Protein AF-A0A5B7BVN1-F1 (afdb_monomer_lite)

Sequence (104 aa):
LMRDLCLRKAKEEDFLQIIHLPDDTTTSSVRRIRRCSIHLHEDYVDTSSLLWEQEECSRLRSLLFFSPQEYEKEVKIMFHNFKLLRVLDLKGFVFPAAGNYQEQ

Foldseek 3Di:
DVVVVVVVVCVVQLEEEEAEPPVRPDPPACLRYAEYEYEYDQPDDDLVPLPDDLNRQQNYAYYHYDDPELDPDDNPDVCVSHPRHDYYHHHNYDDPPPDDPPDD

Structure (mmCIF, N/CA/C/O backbone):
data_AF-A0A5B7BVN1-F1
#
_entry.id   AF-A0A5B7BVN1-F1
#
loop_
_atom_site.group_PDB
_atom_site.id
_atom_site.type_symbol
_atom_site.label_atom_id
_atom_site.label_alt_id
_atom_site.label_comp_id
_atom_site.label_asym_id
_atom_site.label_entity_id
_atom_site.label_seq_id
_atom_site.pdbx_PDB_ins_code
_atom_site.Cartn_x
_atom_site.Cartn_y
_atom_site.Cartn_z
_atom_site.occupancy
_atom_site.B_iso_or_equiv
_atom_site.auth_seq_id
_atom_site.auth_comp_id
_atom_site.auth_asym_id
_atom_site.auth_atom_id
_atom_site.pdbx_PDB_model_num
ATOM 1 N N . LEU A 1 1 ? -7.865 19.292 -4.113 1.00 88.81 1 LEU A N 1
ATOM 2 C CA . LEU A 1 1 ? -8.889 19.774 -3.148 1.00 88.81 1 LEU A CA 1
ATOM 3 C C . LEU A 1 1 ? -9.539 18.629 -2.367 1.00 88.81 1 LEU A C 1
ATOM 5 O O . LEU A 1 1 ? -9.143 18.429 -1.228 1.00 88.81 1 LEU A O 1
ATOM 9 N N . MET A 1 2 ? -10.469 17.843 -2.934 1.00 95.94 2 MET A N 1
ATOM 10 C CA . MET A 1 2 ? -11.119 16.746 -2.180 1.00 95.94 2 MET A CA 1
ATOM 11 C C . MET A 1 2 ? -10.152 15.616 -1.810 1.00 95.94 2 MET A C 1
ATOM 13 O O . MET A 1 2 ? -10.148 15.164 -0.671 1.00 95.94 2 MET A O 1
ATOM 17 N N . ARG A 1 3 ? -9.279 15.216 -2.745 1.00 92.88 3 ARG A N 1
ATOM 18 C CA . ARG A 1 3 ? -8.248 14.197 -2.501 1.00 92.88 3 ARG A CA 1
ATOM 19 C C . ARG A 1 3 ? -7.394 14.541 -1.283 1.00 92.88 3 ARG A C 1
ATOM 21 O O . ARG A 1 3 ? -7.267 13.733 -0.373 1.00 92.88 3 ARG A O 1
ATOM 28 N N . ASP A 1 4 ? -6.852 15.751 -1.252 1.00 92.56 4 ASP A N 1
ATOM 29 C CA . ASP A 1 4 ? -5.895 16.166 -0.223 1.00 92.56 4 ASP A CA 1
ATOM 30 C C . ASP A 1 4 ? -6.574 16.311 1.149 1.00 92.56 4 ASP A C 1
ATOM 32 O O . ASP A 1 4 ? -5.964 16.032 2.178 1.00 92.56 4 ASP A O 1
ATOM 36 N N . LEU A 1 5 ? -7.860 16.689 1.177 1.00 94.00 5 LEU A N 1
ATOM 37 C CA . LEU A 1 5 ? -8.677 16.670 2.392 1.00 94.00 5 LEU A CA 1
ATOM 38 C C . LEU A 1 5 ? -8.908 15.237 2.900 1.00 94.00 5 LEU A C 1
ATOM 40 O O . LEU A 1 5 ? -8.719 14.973 4.087 1.00 94.00 5 LEU A O 1
ATOM 44 N N . CYS A 1 6 ? -9.279 14.311 2.012 1.00 92.31 6 CYS A N 1
ATOM 45 C CA . CYS A 1 6 ? -9.489 12.906 2.359 1.00 92.31 6 CYS A CA 1
ATOM 46 C C . CYS A 1 6 ? -8.207 12.239 2.865 1.00 92.31 6 CYS A C 1
ATOM 48 O O . CYS A 1 6 ? -8.252 11.540 3.872 1.00 92.31 6 CYS A O 1
ATOM 50 N N . LEU A 1 7 ? -7.069 12.477 2.206 1.00 89.75 7 LEU A N 1
ATOM 51 C CA . LEU A 1 7 ? -5.773 11.935 2.624 1.00 89.75 7 LEU A CA 1
ATOM 52 C C . LEU A 1 7 ? -5.375 12.440 4.011 1.00 89.75 7 LEU A C 1
ATOM 54 O O . LEU A 1 7 ? -4.920 11.662 4.847 1.00 89.75 7 LEU A O 1
ATOM 58 N N . ARG A 1 8 ? -5.617 13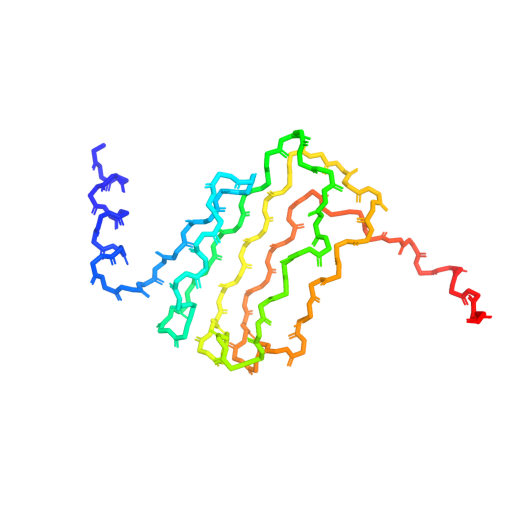.724 4.290 1.00 89.94 8 ARG A N 1
ATOM 59 C CA . ARG A 1 8 ? -5.351 14.309 5.607 1.00 89.94 8 ARG A CA 1
ATOM 60 C C . ARG A 1 8 ? -6.192 13.652 6.700 1.00 89.94 8 ARG A C 1
ATOM 62 O O . ARG A 1 8 ? -5.642 13.222 7.706 1.00 89.94 8 ARG A O 1
ATOM 69 N N . LYS A 1 9 ? -7.499 13.489 6.466 1.00 92.00 9 LYS A N 1
ATOM 70 C CA . LYS A 1 9 ? -8.397 12.789 7.398 1.00 92.00 9 LYS A CA 1
ATOM 71 C C . LYS A 1 9 ? -8.045 11.318 7.572 1.00 92.00 9 LYS A C 1
ATOM 73 O O . LYS A 1 9 ? -8.096 10.805 8.681 1.00 92.00 9 LYS A O 1
ATOM 78 N N . ALA A 1 10 ? -7.640 10.646 6.500 1.00 88.75 10 ALA A N 1
ATOM 79 C CA . ALA A 1 10 ? -7.210 9.259 6.577 1.00 88.75 10 ALA A CA 1
ATOM 80 C C . ALA A 1 10 ? -5.941 9.088 7.428 1.00 88.75 10 ALA A C 1
ATOM 82 O O . ALA A 1 10 ? -5.833 8.088 8.135 1.00 88.75 10 ALA A O 1
ATOM 83 N N . LYS A 1 11 ? -5.024 10.065 7.387 1.00 84.69 11 LYS A N 1
ATOM 84 C CA . LYS A 1 11 ? -3.829 10.105 8.238 1.00 84.69 11 LYS A CA 1
ATOM 85 C C . LYS A 1 11 ? -4.164 10.399 9.705 1.00 84.69 11 LYS A C 1
ATOM 87 O O . LYS A 1 11 ? -3.597 9.753 10.572 1.00 84.69 11 LYS A O 1
ATOM 92 N N . GLU A 1 12 ? -5.086 11.327 9.982 1.00 87.31 12 GLU A N 1
ATOM 93 C CA . GLU A 1 12 ? -5.562 11.626 11.352 1.00 87.31 12 GLU A CA 1
ATOM 94 C C . GLU A 1 12 ? -6.190 10.395 12.040 1.00 87.31 12 GLU A C 1
ATOM 96 O O . GLU A 1 12 ? -6.037 10.215 13.243 1.00 87.31 12 GLU A O 1
ATOM 101 N N . GLU A 1 13 ? -6.866 9.534 11.273 1.00 87.25 13 GLU A N 1
ATOM 102 C CA . GLU A 1 13 ? -7.626 8.379 11.779 1.00 87.25 13 GLU A CA 1
ATOM 103 C C . GLU A 1 13 ? -6.876 7.030 11.677 1.00 87.25 13 GLU A C 1
ATOM 105 O O . GLU A 1 13 ? -7.489 5.971 11.844 1.00 87.25 13 GLU A O 1
ATOM 110 N N . ASP A 1 14 ? -5.577 7.025 11.339 1.00 81.38 14 ASP A N 1
ATOM 111 C CA . ASP A 1 14 ? -4.781 5.813 11.042 1.00 81.38 14 ASP A CA 1
ATOM 112 C C . ASP A 1 14 ? -5.462 4.865 10.025 1.00 81.38 14 ASP A C 1
ATOM 114 O O . ASP A 1 14 ? -5.348 3.633 10.068 1.00 81.38 14 ASP A O 1
ATOM 118 N N . PHE A 1 15 ? -6.254 5.423 9.112 1.00 85.25 15 PHE A N 1
ATOM 119 C CA . PHE A 1 15 ? -7.120 4.642 8.238 1.00 85.25 15 PHE A CA 1
ATOM 120 C C . PHE A 1 15 ? -6.376 4.084 7.024 1.00 85.25 15 PHE A C 1
ATOM 122 O O . PHE A 1 15 ? -6.603 2.931 6.638 1.00 85.25 15 PHE A O 1
ATOM 129 N N . LEU A 1 16 ? -5.516 4.913 6.427 1.00 86.62 16 LEU A N 1
ATOM 130 C CA . LEU A 1 16 ? -4.697 4.603 5.260 1.00 86.62 16 LEU A CA 1
ATOM 131 C C . LEU A 1 16 ? -3.287 5.159 5.470 1.00 86.62 16 LEU A C 1
ATOM 133 O O . LEU A 1 16 ? -3.136 6.352 5.727 1.00 86.62 16 LEU A O 1
ATOM 137 N N . GLN A 1 17 ? -2.279 4.312 5.285 1.00 86.38 17 GLN A N 1
ATOM 138 C CA . GLN A 1 17 ? -0.882 4.727 5.190 1.00 86.38 17 GLN A CA 1
ATOM 139 C C . GLN A 1 17 ? -0.398 4.572 3.753 1.00 86.38 17 GLN A C 1
ATOM 141 O O . GLN A 1 17 ? -0.669 3.558 3.110 1.00 86.38 17 GLN A O 1
ATOM 146 N N . ILE A 1 18 ? 0.296 5.590 3.261 1.00 86.56 18 ILE A N 1
ATOM 147 C CA . ILE A 1 18 ? 0.979 5.574 1.971 1.00 86.56 18 ILE A CA 1
ATOM 148 C C . ILE A 1 18 ? 2.466 5.639 2.296 1.00 86.56 18 ILE A C 1
ATOM 150 O O . ILE A 1 18 ? 2.862 6.506 3.071 1.00 86.56 18 ILE A O 1
ATOM 154 N N . ILE A 1 19 ? 3.232 4.689 1.770 1.00 83.56 19 ILE A N 1
ATOM 155 C CA . ILE A 1 19 ? 4.671 4.565 1.982 1.00 83.56 19 ILE A CA 1
ATOM 156 C C . ILE A 1 19 ? 5.339 4.657 0.613 1.00 83.56 19 ILE A C 1
ATOM 158 O O . ILE A 1 19 ? 5.033 3.863 -0.279 1.00 83.56 19 ILE A O 1
ATOM 162 N N . HIS A 1 20 ? 6.228 5.626 0.448 1.00 85.31 20 HIS A N 1
ATOM 163 C CA . HIS A 1 20 ? 7.048 5.812 -0.741 1.00 85.31 20 HIS A CA 1
ATOM 164 C C . HIS A 1 20 ? 8.458 5.310 -0.449 1.00 85.31 20 HIS A C 1
ATOM 166 O O . HIS A 1 20 ? 9.164 5.908 0.348 1.00 85.31 20 HIS A O 1
ATOM 172 N N . LEU A 1 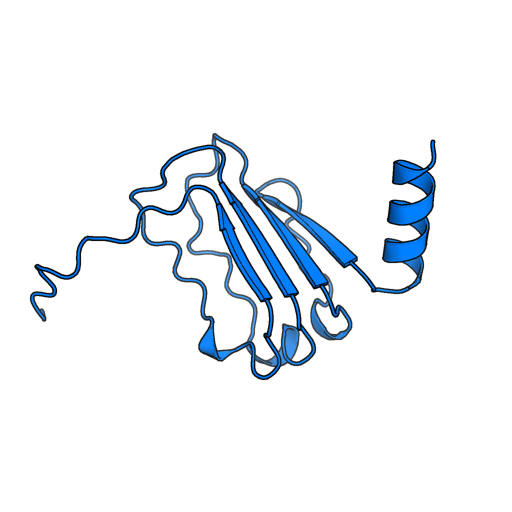21 ? 8.888 4.208 -1.058 1.00 77.94 21 LEU A N 1
ATOM 173 C CA . LEU A 1 21 ? 10.256 3.716 -0.885 1.00 77.94 21 LEU A CA 1
ATOM 174 C C . LEU A 1 21 ? 11.150 4.251 -2.006 1.00 77.94 21 LEU A C 1
ATOM 176 O O . LEU A 1 21 ? 10.722 4.204 -3.161 1.00 77.94 21 LEU A O 1
ATOM 180 N N . PRO A 1 22 ? 12.387 4.694 -1.704 1.00 71.81 22 PRO A N 1
ATOM 181 C CA . PRO A 1 22 ? 13.089 4.598 -0.411 1.00 71.81 22 PRO A CA 1
ATOM 182 C C . PRO A 1 22 ? 12.825 5.738 0.590 1.00 71.81 22 PRO A C 1
ATOM 184 O O . PRO A 1 22 ? 13.321 5.665 1.713 1.00 71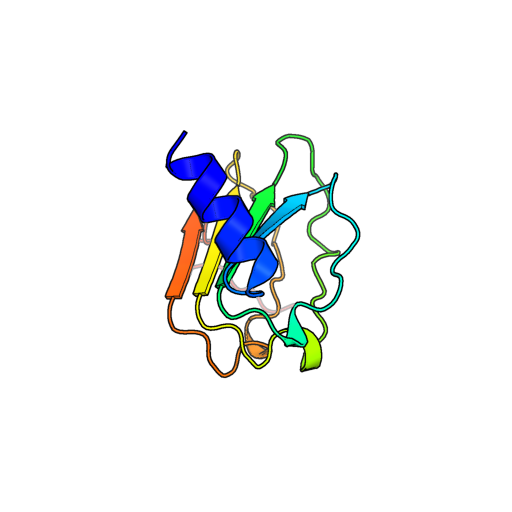.81 22 PRO A O 1
ATOM 187 N N . ASP A 1 23 ? 12.104 6.786 0.194 1.00 74.31 23 ASP A N 1
ATOM 188 C CA . ASP A 1 23 ? 12.008 8.047 0.946 1.00 74.31 23 ASP A CA 1
ATOM 189 C C . ASP A 1 23 ? 11.434 7.879 2.367 1.00 74.31 23 ASP A C 1
ATOM 191 O O . ASP A 1 23 ? 11.886 8.515 3.324 1.00 74.31 23 ASP A O 1
ATOM 195 N N . ASP A 1 24 ? 10.479 6.967 2.528 1.00 71.50 24 ASP A N 1
ATOM 196 C CA . ASP A 1 24 ? 9.816 6.646 3.782 1.00 71.50 24 ASP A CA 1
ATOM 197 C C . ASP A 1 24 ? 10.482 5.429 4.446 1.00 71.50 24 ASP A C 1
ATOM 199 O O . ASP A 1 24 ? 10.055 4.284 4.305 1.00 71.50 24 ASP A O 1
ATOM 203 N N . THR A 1 25 ? 11.531 5.684 5.231 1.00 58.09 25 THR A N 1
ATOM 204 C CA . THR A 1 25 ? 12.204 4.664 6.068 1.00 58.09 25 THR A CA 1
ATOM 205 C C . THR A 1 25 ? 11.509 4.423 7.409 1.00 58.09 25 THR A C 1
ATOM 207 O O . THR A 1 25 ? 11.822 3.473 8.125 1.00 58.09 25 THR A O 1
ATOM 210 N N . THR A 1 26 ? 10.550 5.276 7.774 1.00 53.34 26 THR A N 1
ATOM 211 C CA . THR A 1 26 ? 9.831 5.166 9.044 1.00 53.34 26 THR A CA 1
ATOM 212 C C . THR A 1 26 ? 8.553 4.357 8.863 1.00 53.34 26 THR A C 1
ATOM 214 O O . THR A 1 26 ? 7.463 4.894 8.669 1.00 53.34 26 THR A O 1
ATOM 217 N N . THR A 1 27 ? 8.659 3.039 9.030 1.00 57.09 27 THR A N 1
ATOM 218 C CA . THR A 1 27 ? 7.523 2.129 9.257 1.00 57.09 27 THR A CA 1
ATOM 219 C C . THR A 1 27 ? 6.924 2.339 10.650 1.00 57.09 27 THR A C 1
ATOM 221 O O . THR A 1 27 ? 6.650 1.387 11.373 1.00 57.09 27 THR A O 1
ATOM 224 N N . SER A 1 28 ? 6.732 3.598 11.067 1.00 50.53 28 SER A N 1
ATOM 225 C CA . SER A 1 28 ? 6.152 3.935 12.363 1.00 50.53 28 SER A CA 1
ATOM 226 C C . SER A 1 28 ? 4.759 3.317 12.459 1.00 50.53 28 SER A C 1
ATOM 228 O O . SER A 1 28 ? 3.776 3.832 11.932 1.00 50.53 28 SER A O 1
ATOM 230 N N . SER A 1 29 ? 4.732 2.156 13.111 1.00 54.94 29 SER A N 1
ATOM 231 C CA . SER A 1 29 ? 3.585 1.420 13.605 1.00 54.94 29 SER A CA 1
ATOM 232 C C . SER A 1 29 ? 2.461 1.208 12.585 1.00 54.94 29 SER A C 1
ATOM 234 O O . SER A 1 29 ? 1.337 1.685 12.760 1.00 54.94 29 SER A O 1
ATOM 236 N N . VAL A 1 30 ? 2.697 0.324 11.604 1.00 59.69 30 VAL A N 1
ATOM 237 C CA . VAL A 1 30 ? 1.607 -0.335 10.844 1.00 59.69 30 VAL A CA 1
ATOM 238 C C . VAL A 1 30 ? 0.592 -1.012 11.799 1.00 59.69 30 VAL A C 1
ATOM 240 O O . VAL A 1 30 ? -0.545 -1.291 11.415 1.00 59.69 30 VAL A O 1
ATOM 243 N N . ARG A 1 31 ? 0.944 -1.179 13.092 1.00 61.81 31 ARG A N 1
ATOM 244 C CA . ARG A 1 31 ? 0.170 -1.856 14.151 1.00 61.81 31 ARG A CA 1
ATOM 245 C C . ARG A 1 31 ? -1.281 -1.389 14.254 1.00 61.81 31 ARG A C 1
ATOM 247 O O . ARG A 1 31 ? -2.144 -2.173 14.653 1.00 61.81 31 ARG A O 1
ATOM 254 N N . ARG A 1 32 ? -1.582 -0.124 13.937 1.00 69.69 32 ARG A N 1
ATOM 255 C CA . ARG A 1 32 ? -2.952 0.431 14.003 1.00 69.69 32 ARG A CA 1
ATOM 256 C C . ARG A 1 32 ? -3.653 0.528 12.653 1.00 69.69 32 ARG A C 1
ATOM 258 O O . ARG A 1 32 ? -4.881 0.656 12.619 1.00 69.69 32 ARG A O 1
ATOM 265 N N . ILE A 1 33 ? -2.907 0.411 11.564 1.00 79.75 33 ILE A N 1
ATOM 266 C CA . ILE A 1 33 ? -3.386 0.747 10.234 1.00 79.75 33 ILE A CA 1
ATOM 267 C C . ILE A 1 33 ? -4.186 -0.402 9.635 1.00 79.75 33 ILE A C 1
ATOM 269 O O . ILE A 1 33 ? -3.861 -1.585 9.744 1.00 79.75 33 ILE A O 1
ATOM 273 N N . ARG A 1 34 ? -5.298 -0.037 8.994 1.00 85.19 34 ARG A N 1
ATOM 274 C CA . ARG A 1 34 ? -6.196 -1.003 8.348 1.00 85.19 34 ARG A CA 1
ATOM 275 C C . ARG A 1 34 ? -5.907 -1.165 6.862 1.00 85.19 34 ARG A C 1
ATOM 277 O O . ARG A 1 34 ? -6.262 -2.208 6.311 1.00 85.19 34 ARG A O 1
ATOM 284 N N . ARG A 1 35 ? -5.314 -0.155 6.218 1.00 89.00 35 ARG A N 1
ATOM 285 C CA . ARG A 1 35 ? -5.027 -0.129 4.779 1.00 89.00 35 ARG A CA 1
ATOM 286 C C . ARG A 1 35 ? -3.657 0.484 4.526 1.00 89.00 35 ARG A C 1
ATOM 288 O O . ARG A 1 35 ? -3.374 1.556 5.051 1.00 89.00 35 ARG A O 1
ATOM 295 N N . CYS A 1 36 ? -2.848 -0.157 3.699 1.00 87.00 36 CYS A N 1
ATOM 296 C CA . CYS A 1 36 ? -1.521 0.322 3.340 1.00 87.00 36 CYS A CA 1
ATOM 297 C C . CYS A 1 36 ? -1.371 0.339 1.817 1.00 87.00 36 CYS A C 1
ATOM 299 O O . CYS A 1 36 ? -1.880 -0.554 1.136 1.00 87.00 36 CYS A O 1
ATOM 301 N N . SER A 1 37 ? -0.697 1.364 1.305 1.00 88.44 37 SER A N 1
ATOM 302 C CA . SER A 1 37 ? -0.257 1.471 -0.081 1.00 88.44 37 SER A CA 1
ATOM 303 C C . SER A 1 37 ? 1.251 1.670 -0.096 1.00 88.44 37 SER A C 1
ATOM 305 O O . SER A 1 37 ? 1.739 2.612 0.523 1.00 88.44 37 SER A O 1
ATOM 307 N N . ILE A 1 38 ? 1.973 0.802 -0.794 1.00 85.31 38 ILE A N 1
ATOM 308 C CA . ILE A 1 38 ? 3.417 0.905 -0.994 1.00 85.31 38 ILE A CA 1
ATOM 309 C C . ILE A 1 38 ? 3.669 1.329 -2.433 1.00 85.31 38 ILE A C 1
ATOM 311 O O . ILE A 1 38 ? 3.150 0.710 -3.361 1.00 85.31 38 ILE A O 1
ATOM 315 N N . HIS A 1 39 ? 4.473 2.367 -2.609 1.00 85.69 39 HIS A N 1
ATOM 316 C CA . HIS A 1 39 ? 4.926 2.852 -3.903 1.00 85.69 39 HIS A CA 1
ATOM 317 C C . HIS A 1 39 ? 6.442 2.731 -3.960 1.00 85.69 39 HIS A C 1
ATOM 319 O O . HIS A 1 39 ? 7.137 3.355 -3.160 1.00 85.69 39 HIS A O 1
ATOM 325 N N . LEU A 1 40 ? 6.945 1.925 -4.890 1.00 79.62 40 LEU A N 1
ATOM 326 C CA . LEU A 1 40 ? 8.375 1.846 -5.154 1.00 79.62 40 LEU A CA 1
ATOM 327 C C . LEU A 1 40 ? 8.790 2.955 -6.119 1.00 79.62 40 LEU A C 1
ATOM 329 O O . LEU A 1 40 ? 8.107 3.212 -7.110 1.00 79.62 40 LEU A O 1
ATOM 333 N N . HIS A 1 41 ? 9.911 3.605 -5.831 1.00 79.19 41 HIS A N 1
ATOM 334 C CA . HIS A 1 41 ? 10.585 4.471 -6.786 1.00 79.19 41 HIS A CA 1
ATOM 335 C C . HIS A 1 41 ? 11.311 3.632 -7.847 1.00 79.19 41 HIS A C 1
ATOM 337 O O . HIS A 1 41 ? 11.796 2.542 -7.548 1.00 79.19 41 HIS A O 1
ATOM 343 N N . GLU A 1 42 ? 11.419 4.154 -9.072 1.00 74.06 42 GLU A N 1
ATOM 344 C CA . GLU A 1 42 ? 12.040 3.460 -10.214 1.00 74.06 42 GLU A CA 1
ATOM 345 C C . GLU A 1 42 ? 13.470 2.988 -9.911 1.00 74.06 42 GLU A C 1
ATOM 347 O O . GLU A 1 42 ? 13.838 1.865 -10.241 1.00 74.06 42 GLU A O 1
ATOM 352 N N . ASP A 1 43 ? 14.233 3.803 -9.184 1.00 69.25 43 ASP A N 1
ATOM 353 C CA . ASP A 1 43 ? 15.630 3.526 -8.829 1.00 69.25 43 ASP A CA 1
ATOM 354 C C . ASP A 1 43 ? 15.804 2.615 -7.599 1.00 69.25 43 ASP A C 1
ATOM 356 O O . ASP A 1 43 ? 16.927 2.385 -7.142 1.00 69.25 43 ASP A O 1
ATOM 360 N N . TYR A 1 44 ? 14.716 2.113 -7.004 1.00 67.06 44 TYR A N 1
ATOM 361 C CA . TYR A 1 44 ? 14.806 1.290 -5.801 1.00 67.06 44 TYR A CA 1
ATOM 362 C C . TYR A 1 44 ? 15.139 -0.167 -6.142 1.00 67.06 44 TYR A C 1
ATOM 364 O O . TYR A 1 44 ? 14.309 -0.917 -6.652 1.00 67.06 44 TYR A O 1
ATOM 372 N N . VAL A 1 45 ? 16.377 -0.573 -5.842 1.00 57.19 45 VAL A N 1
ATOM 373 C CA . VAL A 1 45 ? 16.931 -1.892 -6.210 1.00 57.19 45 VAL A CA 1
ATOM 374 C C . VAL A 1 45 ? 16.837 -2.927 -5.075 1.00 57.19 45 VAL A C 1
ATOM 376 O O . VAL A 1 45 ? 17.001 -4.122 -5.333 1.00 57.19 45 VAL A O 1
ATOM 379 N N . ASP A 1 46 ? 16.566 -2.505 -3.834 1.00 60.19 46 ASP A N 1
ATOM 380 C CA . ASP A 1 46 ? 16.643 -3.369 -2.647 1.00 60.19 46 ASP A CA 1
ATOM 381 C C . ASP A 1 46 ? 15.313 -3.512 -1.897 1.00 60.19 46 ASP A C 1
ATOM 383 O O . ASP A 1 46 ? 15.082 -2.905 -0.861 1.00 60.19 46 ASP A O 1
ATOM 387 N N . THR A 1 47 ? 14.436 -4.383 -2.379 1.00 56.84 47 THR A N 1
ATOM 388 C CA . THR A 1 47 ? 13.177 -4.703 -1.692 1.00 56.84 47 THR A CA 1
ATOM 389 C C . THR A 1 47 ? 13.313 -5.721 -0.557 1.00 56.84 47 THR A C 1
ATOM 391 O O . THR A 1 47 ? 12.320 -6.026 0.108 1.00 56.84 47 THR A O 1
ATOM 394 N N . SER A 1 48 ? 14.521 -6.241 -0.305 1.00 50.78 48 SER A N 1
ATOM 395 C CA . SER A 1 48 ? 14.813 -7.229 0.751 1.00 50.78 48 SER A CA 1
ATOM 396 C C . SER A 1 48 ? 14.454 -6.720 2.150 1.00 50.78 48 SER A C 1
ATOM 398 O O . SER A 1 48 ? 14.236 -7.507 3.069 1.00 50.78 48 SER A O 1
ATOM 400 N N . SER A 1 49 ? 14.388 -5.395 2.295 1.00 51.00 49 SER A N 1
ATOM 401 C CA . SER A 1 49 ? 14.220 -4.687 3.561 1.00 51.00 49 SER A CA 1
ATOM 402 C C . SER A 1 49 ? 12.763 -4.379 3.928 1.00 51.00 49 SER A C 1
ATOM 404 O O . SER A 1 49 ? 12.521 -3.799 4.984 1.00 51.00 49 SER A O 1
ATOM 406 N N . LEU A 1 50 ? 11.765 -4.808 3.139 1.00 57.69 50 LEU A N 1
ATOM 407 C CA . LEU A 1 50 ? 10.343 -4.724 3.525 1.00 57.69 50 LEU A CA 1
ATOM 408 C C . LEU A 1 50 ? 9.958 -5.813 4.548 1.00 57.69 50 LEU A C 1
ATOM 410 O O . LEU A 1 50 ? 8.935 -6.491 4.433 1.00 57.69 50 LEU A O 1
ATOM 414 N N . LEU A 1 51 ? 10.799 -5.990 5.566 1.00 51.34 51 LEU A N 1
ATOM 415 C CA . LEU A 1 51 ? 10.574 -6.885 6.690 1.00 51.34 51 LEU A CA 1
ATOM 416 C C . LEU A 1 51 ? 9.609 -6.216 7.662 1.00 51.34 51 LEU A C 1
ATOM 418 O O . LEU A 1 51 ? 9.997 -5.697 8.703 1.00 51.34 51 LEU A O 1
ATOM 422 N N . TRP A 1 52 ? 8.328 -6.210 7.314 1.00 60.81 52 TRP A N 1
ATOM 423 C CA . TRP A 1 52 ? 7.306 -5.894 8.296 1.00 60.81 52 TRP A CA 1
ATOM 424 C C . TRP A 1 52 ? 7.262 -7.017 9.327 1.00 60.81 52 TRP A C 1
ATOM 426 O O . TRP A 1 52 ? 6.912 -8.163 9.009 1.00 60.81 52 TRP A O 1
ATOM 436 N N . GLU A 1 53 ? 7.654 -6.690 10.557 1.00 55.88 53 GLU A N 1
ATOM 437 C CA . GLU A 1 53 ? 7.599 -7.630 11.664 1.00 55.88 53 GLU A CA 1
ATOM 438 C C . GLU A 1 53 ? 6.158 -8.123 11.851 1.00 55.88 53 GLU A C 1
ATOM 440 O O . GLU A 1 53 ? 5.180 -7.389 11.686 1.00 55.88 53 GLU A O 1
ATOM 445 N N . GLN A 1 54 ? 6.015 -9.403 12.190 1.00 51.84 54 GLN A N 1
ATOM 446 C CA . GLN A 1 54 ? 4.730 -10.103 12.223 1.00 51.84 54 GLN A CA 1
ATOM 447 C C . GLN A 1 54 ? 3.669 -9.424 13.101 1.00 51.84 54 GLN A C 1
ATOM 449 O O . GLN A 1 54 ? 2.473 -9.467 12.795 1.00 51.84 54 GLN A O 1
ATOM 454 N N . GLU A 1 55 ? 4.093 -8.766 14.178 1.00 57.06 55 GLU A N 1
ATOM 455 C CA . GLU A 1 55 ? 3.198 -8.051 15.087 1.00 57.06 55 GLU A CA 1
ATOM 456 C C . GLU A 1 55 ? 2.686 -6.728 14.505 1.00 57.06 55 GLU A C 1
ATOM 458 O O . GLU A 1 55 ? 1.600 -6.261 14.869 1.00 57.06 55 GLU A O 1
ATOM 463 N N . GLU A 1 56 ? 3.419 -6.142 13.559 1.00 64.88 56 GLU A N 1
ATOM 464 C CA . GLU A 1 56 ? 3.138 -4.816 13.022 1.00 64.88 56 GLU A CA 1
ATOM 465 C C . GLU A 1 56 ? 1.976 -4.797 12.043 1.00 64.88 56 GLU A C 1
ATOM 467 O O . GLU A 1 56 ? 1.353 -3.759 11.868 1.00 64.88 56 GLU A O 1
ATOM 472 N N . CYS A 1 57 ? 1.605 -5.926 11.444 1.00 68.00 57 CYS A N 1
ATOM 473 C CA . CYS A 1 57 ? 0.598 -5.937 10.379 1.00 68.00 57 CYS A CA 1
ATOM 474 C C . CYS A 1 57 ? -0.645 -6.783 10.673 1.00 68.00 57 CYS A C 1
ATOM 476 O O . CYS A 1 57 ? -1.475 -7.013 9.791 1.00 68.00 57 CYS A O 1
ATOM 478 N N . SER A 1 58 ? -0.834 -7.190 11.929 1.00 72.00 58 SER A N 1
ATOM 479 C CA . SER A 1 58 ? -1.947 -8.050 12.358 1.00 72.00 58 SER A CA 1
ATOM 480 C C . SER A 1 58 ? -3.348 -7.482 12.067 1.00 72.00 58 SER A C 1
ATOM 482 O O . SER A 1 58 ? -4.306 -8.244 11.931 1.00 72.00 58 SER A O 1
ATOM 484 N N . ARG A 1 59 ? -3.491 -6.152 11.947 1.00 79.38 59 ARG A N 1
ATOM 485 C CA . ARG A 1 59 ? -4.774 -5.455 11.705 1.00 79.38 59 ARG A CA 1
ATOM 486 C C . ARG A 1 59 ? -5.011 -5.051 10.249 1.00 79.38 59 ARG A C 1
ATOM 488 O O . ARG A 1 59 ? -6.107 -4.551 9.942 1.00 79.38 59 ARG A O 1
ATOM 495 N N . LEU A 1 60 ? -4.025 -5.268 9.381 1.00 85.38 60 LEU A N 1
ATOM 496 C CA . LEU A 1 60 ? -4.074 -4.868 7.984 1.00 85.38 60 LEU A CA 1
ATOM 497 C C . LEU A 1 60 ? -5.115 -5.706 7.236 1.00 85.38 60 LEU A C 1
ATOM 499 O O . LEU A 1 60 ? -5.123 -6.931 7.318 1.00 85.38 60 LEU A O 1
ATOM 503 N N . ARG A 1 61 ? -6.020 -5.034 6.521 1.00 89.00 61 ARG A N 1
ATOM 504 C CA . ARG A 1 61 ? -7.069 -5.668 5.704 1.00 89.00 61 ARG A CA 1
ATOM 505 C C . ARG A 1 61 ? -6.877 -5.437 4.213 1.00 89.00 61 ARG A C 1
ATOM 507 O O . ARG A 1 61 ? -7.391 -6.220 3.416 1.00 89.00 61 ARG A O 1
ATOM 514 N N . SER A 1 62 ? -6.157 -4.382 3.847 1.00 89.88 62 SER A N 1
ATOM 515 C CA . SER A 1 62 ? -5.875 -4.040 2.457 1.00 89.88 62 SER A CA 1
ATOM 516 C C . SER A 1 62 ? -4.415 -3.649 2.299 1.00 89.88 62 SER A C 1
ATOM 518 O O . SER A 1 62 ? -3.939 -2.784 3.034 1.00 89.88 62 SER A O 1
ATOM 520 N N . LEU A 1 63 ? -3.748 -4.264 1.331 1.00 87.38 63 LEU A N 1
ATOM 521 C CA . LEU A 1 63 ? -2.393 -3.939 0.923 1.00 87.38 63 LEU A CA 1
ATOM 522 C C . LEU A 1 63 ? -2.383 -3.712 -0.584 1.00 87.38 63 LEU A C 1
ATOM 524 O O . LEU A 1 63 ? -2.778 -4.594 -1.346 1.00 87.38 63 LEU A O 1
ATOM 528 N N . LEU A 1 64 ? -1.960 -2.524 -0.989 1.00 88.69 64 LEU A N 1
ATOM 529 C CA . LEU A 1 64 ? -1.744 -2.176 -2.383 1.00 88.69 64 LEU A CA 1
ATOM 530 C C . LEU A 1 64 ? -0.250 -1.986 -2.590 1.00 88.69 64 LEU A C 1
ATOM 532 O O . LEU A 1 64 ? 0.393 -1.283 -1.814 1.00 88.69 64 LEU A O 1
ATOM 536 N N . PHE A 1 65 ? 0.293 -2.608 -3.622 1.00 84.88 65 PHE A N 1
ATOM 537 C CA . PHE A 1 65 ? 1.688 -2.465 -3.985 1.00 84.88 65 PHE A CA 1
ATOM 538 C C . PHE A 1 65 ? 1.782 -1.981 -5.421 1.00 84.88 65 PHE A C 1
ATOM 540 O O . PHE A 1 65 ? 1.233 -2.602 -6.334 1.00 84.88 65 PHE A O 1
ATOM 547 N N . PHE A 1 66 ? 2.488 -0.873 -5.604 1.00 85.25 66 PHE A N 1
ATOM 548 C CA . PHE A 1 66 ? 2.709 -0.242 -6.888 1.00 85.25 66 PHE A CA 1
ATOM 549 C C . PHE A 1 66 ? 4.196 -0.231 -7.189 1.00 85.25 66 PHE A C 1
ATOM 551 O O . PHE A 1 66 ? 4.970 0.495 -6.564 1.00 85.25 66 PHE A O 1
ATOM 558 N N . SER A 1 67 ? 4.559 -1.040 -8.172 1.00 78.94 67 SER A N 1
ATOM 559 C CA . SER A 1 67 ? 5.857 -0.995 -8.810 1.00 78.94 67 SER A CA 1
ATOM 560 C C . SER A 1 67 ? 5.772 -0.244 -10.149 1.00 78.94 67 SER A C 1
ATOM 562 O O . SER A 1 67 ? 4.849 -0.519 -10.923 1.00 78.94 67 SER A O 1
ATOM 564 N N . PRO A 1 68 ? 6.721 0.658 -10.455 1.00 73.38 68 PRO A N 1
ATOM 565 C CA . PRO A 1 68 ? 6.820 1.309 -11.756 1.00 73.38 68 PRO A CA 1
ATOM 566 C C . PRO A 1 68 ? 7.468 0.421 -12.835 1.00 73.38 68 PRO A C 1
ATOM 568 O O . PRO A 1 68 ? 7.227 0.655 -14.016 1.00 73.38 68 PRO A O 1
ATOM 571 N N . GLN A 1 69 ? 8.243 -0.606 -12.463 1.00 69.81 69 GLN A N 1
ATOM 572 C CA . GLN A 1 69 ? 8.868 -1.546 -13.405 1.00 69.81 69 GLN A CA 1
ATOM 573 C C . GLN A 1 69 ? 8.446 -2.994 -13.146 1.00 69.81 69 GLN A C 1
ATOM 575 O O . GLN A 1 69 ? 8.047 -3.368 -12.045 1.00 69.81 69 GLN A O 1
ATOM 580 N N . GLU A 1 70 ? 8.545 -3.836 -14.170 1.00 63.03 70 GLU A N 1
ATO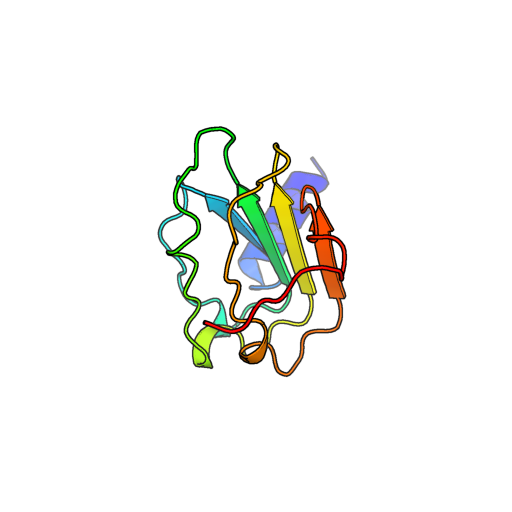M 581 C CA . GLU A 1 70 ? 8.459 -5.284 -14.003 1.00 63.03 70 GLU A CA 1
ATOM 582 C C . GLU A 1 70 ? 9.699 -5.746 -13.224 1.00 63.03 70 GLU A C 1
ATOM 584 O O . GLU A 1 70 ? 10.761 -5.988 -13.793 1.00 63.03 70 GLU A O 1
ATOM 589 N N . TYR A 1 71 ? 9.605 -5.783 -11.892 1.00 60.84 71 TYR A N 1
ATOM 590 C CA . TYR A 1 71 ? 10.704 -6.279 -11.072 1.00 60.84 71 TYR A CA 1
ATOM 591 C C . TYR A 1 71 ? 10.810 -7.792 -11.269 1.00 60.84 71 TYR A C 1
ATOM 593 O O . TYR A 1 71 ? 9.964 -8.552 -10.802 1.00 60.84 71 TYR A O 1
ATOM 601 N N . GLU A 1 72 ? 11.878 -8.228 -11.935 1.00 50.88 72 GLU A N 1
ATOM 602 C CA . GLU A 1 72 ? 12.266 -9.643 -12.007 1.00 50.88 72 GLU A CA 1
ATOM 603 C C . GLU A 1 72 ? 12.844 -10.155 -10.676 1.00 50.88 72 GLU A C 1
ATOM 605 O O . GLU A 1 72 ? 12.946 -11.360 -10.454 1.00 50.88 72 GLU A O 1
ATOM 610 N N . LYS A 1 73 ? 13.236 -9.246 -9.771 1.00 54.06 73 LYS A N 1
ATOM 611 C CA . LYS A 1 73 ? 13.765 -9.610 -8.455 1.00 54.06 73 LYS A CA 1
ATOM 612 C C . LYS A 1 73 ? 12.641 -9.958 -7.489 1.00 54.06 73 LYS A C 1
ATOM 614 O O . LYS A 1 73 ? 11.666 -9.224 -7.343 1.00 54.06 73 LYS A O 1
ATOM 619 N N . GLU A 1 74 ? 12.833 -11.064 -6.779 1.00 54.12 74 GLU A N 1
ATOM 620 C CA . GLU A 1 74 ? 11.909 -11.555 -5.765 1.00 54.12 74 GLU A CA 1
ATOM 621 C C . GLU A 1 74 ? 11.740 -10.535 -4.629 1.00 54.12 74 GLU A C 1
ATOM 623 O O . GLU A 1 74 ? 12.568 -10.414 -3.725 1.00 54.12 74 GLU A O 1
ATOM 628 N N . VAL A 1 75 ? 10.621 -9.810 -4.633 1.00 58.06 75 VAL A N 1
ATOM 629 C CA . VAL A 1 75 ? 10.162 -9.108 -3.435 1.00 58.06 75 VAL A CA 1
ATOM 630 C C . VAL A 1 75 ? 9.616 -10.168 -2.486 1.00 58.06 75 VAL A C 1
ATOM 632 O O . VAL A 1 75 ? 8.495 -10.660 -2.644 1.00 58.06 75 VAL A O 1
ATOM 635 N N . LYS A 1 76 ? 10.399 -10.531 -1.472 1.00 58.97 76 LYS A N 1
ATOM 636 C CA . LYS A 1 76 ? 9.940 -11.442 -0.424 1.00 58.97 76 LYS A CA 1
ATOM 637 C C . LYS A 1 76 ? 9.053 -10.695 0.569 1.00 58.97 76 LYS A C 1
ATOM 639 O O . LYS A 1 76 ? 9.457 -10.382 1.684 1.00 58.97 76 LYS A O 1
ATOM 644 N N . ILE A 1 77 ? 7.816 -10.421 0.167 1.00 63.38 77 ILE A N 1
ATOM 645 C CA . ILE A 1 77 ? 6.797 -9.946 1.102 1.00 63.38 77 ILE A CA 1
ATOM 646 C C . ILE A 1 77 ? 6.354 -11.146 1.940 1.00 63.38 77 ILE A C 1
ATOM 648 O O . ILE A 1 77 ? 5.816 -12.129 1.429 1.00 63.38 77 ILE A O 1
ATOM 652 N N . MET A 1 78 ? 6.584 -11.080 3.250 1.00 63.97 78 MET A N 1
ATOM 653 C CA . MET A 1 78 ? 6.212 -12.135 4.194 1.00 63.97 78 MET A CA 1
ATOM 654 C C . MET A 1 78 ? 4.698 -12.084 4.456 1.00 63.97 78 MET A C 1
ATOM 656 O O . MET A 1 78 ? 4.241 -11.691 5.529 1.00 63.97 78 MET A O 1
ATOM 660 N N . PHE A 1 79 ? 3.894 -12.477 3.459 1.00 68.12 79 PHE A N 1
ATOM 661 C CA . PHE A 1 79 ? 2.432 -12.365 3.524 1.00 68.12 79 PHE A CA 1
ATOM 662 C C . PHE A 1 79 ? 1.795 -13.160 4.669 1.00 68.12 79 PHE A C 1
ATOM 664 O O . PHE A 1 79 ? 0.691 -12.837 5.108 1.00 68.12 79 PHE A O 1
ATOM 671 N N . HIS A 1 80 ? 2.500 -14.163 5.197 1.00 69.19 80 HIS A N 1
ATOM 672 C CA . HIS A 1 80 ? 2.058 -14.952 6.346 1.00 69.19 80 HIS A CA 1
ATOM 673 C C . HIS A 1 80 ? 1.841 -14.113 7.620 1.00 69.19 80 HIS A C 1
ATOM 675 O O . HIS A 1 80 ? 1.172 -14.564 8.550 1.00 69.19 80 HIS A O 1
ATOM 681 N N . ASN A 1 81 ? 2.356 -12.881 7.661 1.00 70.81 81 ASN A N 1
ATOM 682 C CA . ASN A 1 81 ? 2.148 -11.948 8.766 1.00 70.81 81 ASN A CA 1
ATOM 683 C C . ASN A 1 81 ? 0.767 -11.267 8.736 1.00 70.81 81 ASN A C 1
ATOM 685 O O . ASN A 1 81 ? 0.286 -10.793 9.767 1.00 70.81 81 ASN A O 1
ATOM 689 N N . PHE A 1 82 ? 0.066 -11.272 7.597 1.00 79.56 82 PHE A N 1
ATOM 690 C CA . PHE A 1 82 ? -1.214 -10.579 7.446 1.00 79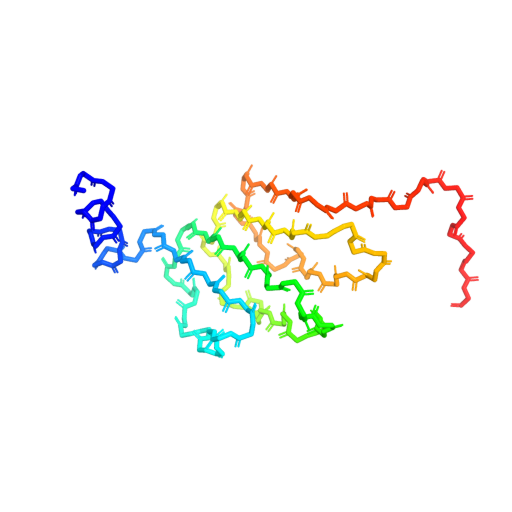.56 82 PHE A CA 1
ATOM 691 C C . PHE A 1 82 ? -2.426 -11.485 7.695 1.00 79.56 82 PHE A C 1
ATOM 693 O O . PHE A 1 82 ? -3.167 -11.842 6.781 1.00 79.56 82 PHE A O 1
ATOM 700 N N . LYS A 1 83 ? -2.696 -11.813 8.962 1.00 81.62 83 LYS A N 1
ATOM 701 C CA . LYS A 1 83 ? -3.819 -12.700 9.339 1.00 81.62 83 LYS A CA 1
ATOM 702 C C . LYS A 1 83 ? -5.210 -12.193 8.923 1.00 81.62 83 LYS A C 1
ATOM 704 O O . LYS A 1 83 ? -6.142 -12.986 8.837 1.00 81.62 83 LYS A O 1
ATOM 709 N N . LEU A 1 84 ? -5.377 -10.884 8.713 1.00 86.25 84 LEU A N 1
ATOM 710 C CA . LEU A 1 84 ? -6.666 -10.249 8.401 1.00 86.25 84 LEU A CA 1
ATOM 711 C C . LEU A 1 84 ? -6.739 -9.652 6.990 1.00 86.25 84 LEU A C 1
ATOM 713 O O . LEU A 1 84 ? -7.711 -8.948 6.687 1.00 86.25 84 LEU A O 1
ATOM 717 N N . LEU A 1 85 ? -5.746 -9.916 6.135 1.00 88.31 85 LEU A N 1
ATOM 718 C CA . LEU A 1 85 ? -5.728 -9.384 4.777 1.00 88.31 85 LEU A CA 1
ATOM 719 C C . LEU A 1 85 ? -6.903 -9.944 3.978 1.00 88.31 85 LEU A C 1
ATOM 721 O O . LEU A 1 85 ? -7.150 -11.145 3.961 1.00 88.31 85 LEU A O 1
ATOM 725 N N . ARG A 1 86 ? -7.640 -9.053 3.320 1.00 90.88 86 ARG A N 1
ATOM 726 C CA . ARG A 1 86 ? -8.752 -9.407 2.428 1.00 90.88 86 ARG A CA 1
ATOM 727 C C . ARG A 1 86 ? -8.524 -8.922 1.008 1.00 90.88 86 ARG A C 1
ATOM 729 O O . ARG A 1 86 ? -9.077 -9.493 0.080 1.00 90.88 86 ARG A O 1
ATOM 736 N N . VAL A 1 87 ? -7.755 -7.846 0.857 1.00 91.12 87 VAL A N 1
ATOM 737 C CA . VAL A 1 87 ? -7.448 -7.232 -0.431 1.00 91.12 87 VAL A CA 1
ATOM 738 C C . VAL A 1 87 ? -5.938 -7.149 -0.566 1.00 91.12 87 VAL A C 1
ATOM 740 O O . VAL A 1 87 ? -5.281 -6.520 0.265 1.00 91.12 87 VAL A O 1
ATOM 743 N N . LEU A 1 88 ? -5.425 -7.776 -1.615 1.00 89.31 88 LEU A N 1
ATOM 744 C CA . LEU A 1 88 ? -4.039 -7.697 -2.036 1.00 89.31 88 LEU A CA 1
ATOM 745 C C . LEU A 1 88 ? -4.032 -7.312 -3.514 1.00 89.31 88 LEU A C 1
ATOM 747 O O . LEU A 1 88 ? -4.601 -8.036 -4.327 1.00 89.31 88 LEU A O 1
ATOM 751 N N . ASP A 1 89 ? -3.425 -6.175 -3.841 1.00 89.50 89 ASP A N 1
ATOM 752 C CA . ASP A 1 89 ? -3.190 -5.756 -5.224 1.00 89.50 89 ASP A CA 1
ATOM 753 C C . ASP A 1 89 ? -1.688 -5.580 -5.438 1.00 89.50 89 ASP A C 1
ATOM 755 O O . ASP A 1 89 ? -1.024 -4.881 -4.672 1.00 89.50 89 ASP A O 1
ATOM 759 N N . LEU A 1 90 ? -1.164 -6.254 -6.455 1.00 84.38 90 LEU A N 1
ATOM 760 C CA . LEU A 1 90 ? 0.255 -6.344 -6.772 1.00 84.38 90 LEU A CA 1
ATOM 761 C C . LEU A 1 90 ? 0.450 -5.848 -8.206 1.00 84.38 90 LEU A C 1
ATOM 763 O O . LEU A 1 90 ? 0.479 -6.628 -9.157 1.00 84.38 90 LEU A O 1
ATOM 767 N N . LYS A 1 91 ? 0.538 -4.528 -8.375 1.00 84.12 91 LYS A N 1
ATOM 768 C CA . LYS A 1 91 ? 0.754 -3.899 -9.682 1.00 84.12 91 LYS A CA 1
ATOM 769 C C . LYS A 1 91 ? 2.244 -3.850 -10.007 1.00 84.12 91 LYS A C 1
ATOM 771 O O . LYS A 1 91 ? 3.037 -3.398 -9.185 1.00 84.12 91 LYS A O 1
ATOM 776 N N . GLY A 1 92 ? 2.596 -4.291 -11.216 1.00 77.31 92 GLY A N 1
ATOM 777 C CA . GLY A 1 92 ? 3.981 -4.353 -11.702 1.00 77.31 92 GLY A CA 1
ATOM 778 C C . GLY A 1 92 ? 4.755 -5.596 -11.248 1.00 77.31 92 GLY A C 1
ATOM 779 O O . GLY A 1 92 ? 5.964 -5.657 -11.430 1.00 77.31 92 GLY A O 1
ATOM 780 N N . PHE A 1 93 ? 4.073 -6.591 -10.668 1.00 75.19 93 PHE A N 1
ATOM 781 C CA . PHE A 1 93 ? 4.676 -7.888 -10.366 1.00 75.19 93 PHE A CA 1
ATOM 782 C C . PHE A 1 93 ? 4.572 -8.846 -11.545 1.00 75.19 93 PHE A C 1
ATOM 784 O O . PHE A 1 93 ? 3.479 -9.078 -12.067 1.00 75.19 93 PHE A O 1
ATOM 791 N N . VAL A 1 94 ? 5.700 -9.467 -11.883 1.00 72.19 94 VAL A N 1
ATOM 792 C CA . VAL A 1 94 ? 5.754 -10.623 -12.776 1.00 72.19 94 VAL A CA 1
ATOM 793 C C . VAL A 1 94 ? 5.861 -11.869 -11.909 1.00 72.19 94 VAL A C 1
ATOM 795 O O . VAL A 1 94 ? 6.847 -12.073 -11.204 1.00 72.19 94 VAL A O 1
ATOM 798 N N . PHE A 1 95 ? 4.821 -12.700 -11.925 1.00 70.50 95 PHE A N 1
ATOM 799 C CA . PHE A 1 95 ? 4.894 -14.007 -11.282 1.00 70.50 95 PHE A CA 1
ATOM 800 C C . PHE A 1 95 ? 5.642 -14.958 -12.215 1.00 70.50 95 PHE A C 1
ATOM 802 O O . PHE A 1 95 ? 5.244 -15.072 -13.381 1.00 70.50 95 PHE A O 1
ATOM 809 N N . PRO A 1 96 ? 6.697 -15.647 -11.745 1.00 68.25 96 PRO A N 1
ATOM 810 C CA . PRO A 1 96 ? 7.349 -16.654 -12.561 1.00 68.25 96 PRO A CA 1
ATOM 811 C C . PRO A 1 96 ? 6.308 -17.702 -12.962 1.00 68.25 96 PRO A C 1
ATOM 813 O O . PRO A 1 96 ? 5.510 -18.157 -12.136 1.00 68.25 96 PRO A O 1
ATOM 816 N N . ALA A 1 97 ? 6.285 -18.057 -14.247 1.00 69.31 97 ALA A N 1
ATOM 817 C CA . ALA A 1 97 ? 5.403 -19.104 -14.736 1.00 69.31 97 ALA A CA 1
ATOM 818 C C . ALA A 1 97 ? 5.659 -20.379 -13.921 1.00 69.31 97 ALA A C 1
ATOM 820 O O . ALA A 1 97 ? 6.810 -20.786 -13.749 1.00 69.31 97 ALA A O 1
ATOM 821 N N . ALA A 1 98 ? 4.590 -20.982 -13.397 1.00 60.09 98 ALA A N 1
ATOM 822 C CA . ALA A 1 98 ? 4.638 -22.212 -12.616 1.00 60.09 98 ALA A CA 1
ATOM 823 C C . ALA A 1 98 ? 5.208 -23.349 -13.480 1.00 60.09 98 ALA A C 1
ATOM 825 O O . ALA A 1 98 ? 4.471 -24.048 -14.170 1.00 60.09 98 ALA A O 1
ATOM 826 N N . GLY A 1 99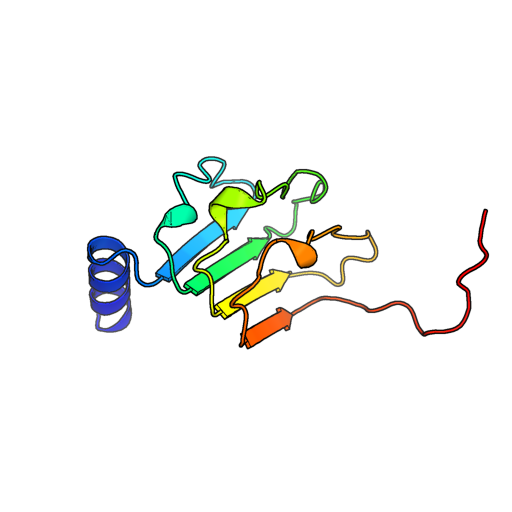 ? 6.533 -23.472 -13.513 1.00 53.34 99 GLY A N 1
ATOM 827 C CA . GLY A 1 99 ? 7.214 -24.362 -14.445 1.00 53.34 99 GLY A CA 1
ATOM 828 C C . GLY A 1 99 ? 8.607 -24.809 -14.026 1.00 53.34 99 GLY A C 1
ATOM 829 O O . GLY A 1 99 ? 8.988 -25.895 -14.426 1.00 53.34 99 GLY A O 1
ATOM 830 N N . ASN A 1 100 ? 9.345 -24.065 -13.195 1.00 43.44 100 ASN A N 1
ATOM 831 C CA . ASN A 1 100 ? 10.703 -24.457 -12.794 1.00 43.44 100 ASN A CA 1
ATOM 832 C C . ASN A 1 100 ? 11.009 -24.071 -11.337 1.00 43.44 100 ASN A C 1
ATOM 834 O O . ASN A 1 100 ? 11.898 -23.267 -11.078 1.00 43.44 100 ASN A O 1
ATOM 838 N N . TYR A 1 101 ? 10.297 -24.654 -10.371 1.00 51.25 101 TYR A N 1
ATOM 839 C CA . TYR A 1 101 ? 10.852 -24.774 -9.020 1.00 51.25 101 TYR A CA 1
ATOM 840 C C . TYR A 1 101 ? 11.742 -26.019 -9.010 1.00 51.25 101 TYR A C 1
ATOM 842 O O . TYR A 1 101 ? 11.269 -27.131 -8.798 1.00 51.25 101 TYR A O 1
ATOM 850 N N . GLN A 1 102 ? 13.022 -25.842 -9.337 1.00 44.59 102 GLN A N 1
ATOM 851 C CA . GLN A 1 102 ? 14.044 -26.817 -8.969 1.00 44.59 102 GLN A CA 1
ATOM 852 C C . GLN A 1 102 ? 14.396 -26.522 -7.509 1.00 44.59 102 GLN A C 1
ATOM 854 O O . GLN A 1 102 ? 14.976 -25.479 -7.217 1.00 44.59 102 GLN A O 1
ATOM 859 N N . GLU A 1 103 ? 13.977 -27.400 -6.600 1.00 41.75 103 GLU A N 1
ATOM 860 C CA . GLU A 1 103 ? 14.498 -27.433 -5.234 1.00 41.75 103 GLU A CA 1
ATOM 861 C C . GLU A 1 103 ? 16.026 -27.609 -5.306 1.00 41.75 103 GLU A C 1
ATOM 863 O O . GLU A 1 103 ? 16.512 -28.570 -5.908 1.00 41.75 103 GLU A O 1
ATOM 868 N N . GLN A 1 104 ? 16.774 -26.670 -4.724 1.00 36.31 104 GLN A N 1
ATOM 869 C CA . GLN A 1 104 ? 18.175 -26.849 -4.335 1.00 36.31 104 GLN A CA 1
ATOM 870 C C . GLN A 1 104 ? 18.300 -26.611 -2.836 1.00 36.31 104 GLN A C 1
ATOM 872 O O . GLN A 1 104 ? 17.701 -25.622 -2.352 1.00 36.31 104 GLN A O 1
#

Organism: Davidia involucrata (NCBI:txid16924)

pLDDT: mean 73.01, std 14.79, range [36.31, 95.94]

Secondary structure (DSSP, 8-state):
-HHHHHHHHHHHTT-EEEEEETT----TTGGG-SEEEEEE-TT---GGG----TTTTTT--EEEEEEEEEE-S-----GGG-TT--EEEEEEE-PPPTT-----

Radius of gyration: 14.97 Å; chains: 1; bounding box: 29×47×30 Å